Protein AF-A0A5B7DIS1-F1 (afdb_monomer_lite)

Organism: Portunus trituberculatus (NCBI:txid210409)

Secondary structure (DSSP, 8-state):
-----------------S---S--EEEEEEEETTTEEEEEEEEEETTEEEEEE-TTPPPPPHHHHHHHHHHHHHHHHHHHHHHHHHHHHHHHHHHHHHH--

Sequence (101 aa):
MADNVEGYLTSADHCTTGRMQHPFLVSIGYVDPRDRVQEIVYYADDEGFHVQRASNLPKETVAVQKARKYHEELFEKIRQEHARIAAERALLESQENQYEI

Radius of gyration: 27.3 Å; chains: 1; bounding box: 71×48×61 Å

pLDDT: mean 72.9, std 21.04, range [31.3, 97.94]

Structure (mmCIF, N/CA/C/O backbone):
data_AF-A0A5B7DIS1-F1
#
_entry.id   AF-A0A5B7DIS1-F1
#
loop_
_atom_site.group_PDB
_atom_site.id
_atom_site.type_symbol
_atom_site.label_atom_id
_atom_site.label_alt_id
_atom_site.label_comp_id
_atom_site.label_asym_id
_atom_site.label_entity_id
_atom_site.label_seq_id
_atom_site.pdbx_PDB_ins_code
_atom_site.Cartn_x
_atom_site.Cartn_y
_atom_site.Cartn_z
_atom_site.occupancy
_atom_site.B_iso_or_equiv
_atom_site.auth_seq_id
_atom_site.auth_comp_id
_atom_site.auth_asym_id
_atom_site.auth_atom_id
_atom_site.pdbx_PDB_model_num
ATOM 1 N N . MET A 1 1 ? 44.786 8.531 -21.486 1.00 34.25 1 MET A N 1
ATOM 2 C CA . MET A 1 1 ? 44.498 9.899 -21.958 1.00 34.25 1 MET A CA 1
ATOM 3 C C . MET A 1 1 ? 42.989 10.002 -22.008 1.00 34.25 1 MET A C 1
ATOM 5 O O . MET A 1 1 ? 42.379 9.143 -22.623 1.00 34.25 1 MET A O 1
ATOM 9 N N . ALA A 1 2 ? 42.414 10.876 -21.185 1.00 36.25 2 ALA A N 1
ATOM 10 C CA . ALA A 1 2 ? 40.972 10.998 -21.018 1.00 36.25 2 ALA A CA 1
ATOM 11 C C . ALA A 1 2 ? 40.426 11.898 -22.128 1.00 36.25 2 ALA A C 1
ATOM 13 O O . ALA A 1 2 ? 40.818 13.062 -22.201 1.00 36.25 2 ALA A O 1
ATOM 14 N N . ASP A 1 3 ? 39.558 11.352 -22.976 1.00 37.97 3 ASP A N 1
ATOM 15 C CA . ASP A 1 3 ? 38.883 12.126 -24.009 1.00 37.97 3 ASP A CA 1
ATOM 16 C C . ASP A 1 3 ? 37.665 12.821 -23.397 1.00 37.97 3 ASP A C 1
ATOM 18 O O . ASP A 1 3 ? 36.737 12.211 -22.863 1.00 37.97 3 ASP A O 1
ATOM 22 N N . ASN A 1 4 ? 37.774 14.142 -23.412 1.00 39.88 4 ASN A N 1
ATOM 23 C CA . ASN A 1 4 ? 36.901 15.134 -22.819 1.00 39.88 4 ASN A CA 1
ATOM 24 C C . ASN A 1 4 ? 35.691 15.330 -23.750 1.00 39.88 4 ASN A C 1
ATOM 26 O O . ASN A 1 4 ? 35.822 15.968 -24.793 1.00 39.88 4 ASN A O 1
ATOM 30 N N . VAL A 1 5 ? 34.534 14.748 -23.423 1.00 48.44 5 VAL A N 1
ATOM 31 C CA . VAL A 1 5 ? 33.306 14.943 -24.213 1.00 48.44 5 VAL A CA 1
ATOM 32 C C . VAL A 1 5 ? 32.552 16.143 -23.646 1.00 48.44 5 VAL A C 1
ATOM 34 O O . VAL A 1 5 ? 31.940 16.070 -22.582 1.00 48.44 5 VAL A O 1
ATOM 37 N N . GLU A 1 6 ? 32.650 17.261 -24.361 1.00 38.72 6 GLU A N 1
ATOM 38 C CA . GLU A 1 6 ? 31.936 18.511 -24.103 1.00 38.72 6 GLU A CA 1
ATOM 39 C C . GLU A 1 6 ? 30.415 18.287 -24.102 1.00 38.72 6 GLU A C 1
ATOM 41 O O . GLU A 1 6 ? 29.792 18.063 -25.140 1.00 38.72 6 GLU A O 1
ATOM 46 N N . GLY A 1 7 ? 29.798 18.370 -22.923 1.00 34.84 7 GLY A N 1
ATOM 47 C CA . GLY A 1 7 ? 28.352 18.509 -22.794 1.00 34.84 7 GLY A CA 1
ATOM 48 C C . GLY A 1 7 ? 27.945 19.951 -23.089 1.00 34.84 7 GLY A C 1
ATOM 49 O O . GLY A 1 7 ? 28.122 20.827 -22.244 1.00 34.84 7 GLY A O 1
ATOM 50 N N . TYR A 1 8 ? 27.393 20.206 -24.275 1.00 32.97 8 TYR A N 1
ATOM 51 C CA . TYR A 1 8 ? 26.759 21.485 -24.597 1.00 32.97 8 TYR A CA 1
ATOM 52 C C . TYR A 1 8 ? 25.467 21.645 -23.781 1.00 32.97 8 TYR A C 1
ATOM 54 O O . TYR A 1 8 ? 24.409 21.144 -24.158 1.00 32.97 8 TYR A O 1
ATOM 62 N N . LEU A 1 9 ? 25.546 22.371 -22.663 1.00 33.72 9 LEU A N 1
ATOM 63 C CA . LEU A 1 9 ? 24.386 22.986 -22.019 1.00 33.72 9 LEU A CA 1
ATOM 64 C C . LEU A 1 9 ? 23.888 24.102 -22.942 1.00 33.72 9 LEU A C 1
ATOM 66 O O . LEU A 1 9 ? 24.491 25.172 -23.020 1.00 33.72 9 LEU A O 1
ATOM 70 N N . THR A 1 10 ? 22.823 23.834 -23.693 1.00 40.28 10 THR A N 1
ATOM 71 C CA . THR A 1 10 ? 22.186 24.852 -24.530 1.00 40.28 10 THR A CA 1
ATOM 72 C C . THR A 1 10 ? 21.468 25.851 -23.622 1.00 40.28 10 THR A C 1
ATOM 74 O O . THR A 1 10 ? 20.693 25.478 -22.744 1.00 40.28 10 THR A O 1
ATOM 77 N N . SER A 1 11 ? 21.822 27.116 -23.810 1.00 38.53 11 SER A N 1
ATOM 78 C CA . SER A 1 11 ? 21.449 28.308 -23.054 1.00 38.53 11 SER A CA 1
ATOM 79 C C . SER A 1 11 ? 19.964 28.400 -22.691 1.00 38.53 11 SER A C 1
ATOM 81 O O . SER A 1 11 ? 19.084 28.316 -23.545 1.00 38.53 11 SER A O 1
ATOM 83 N N . ALA A 1 12 ? 19.709 28.645 -21.405 1.00 45.56 12 ALA A N 1
ATOM 84 C CA . ALA A 1 12 ? 18.422 29.070 -20.886 1.00 45.56 12 ALA A CA 1
ATOM 85 C C . ALA A 1 12 ? 18.166 30.530 -21.279 1.00 45.56 12 ALA A C 1
ATOM 87 O O . ALA A 1 12 ? 18.644 31.442 -20.611 1.00 45.56 12 ALA A O 1
ATOM 88 N N . ASP A 1 13 ? 17.384 30.735 -22.334 1.00 37.66 13 ASP A N 1
ATOM 89 C CA . ASP A 1 13 ? 16.733 32.013 -22.602 1.00 37.66 13 ASP A CA 1
ATOM 90 C C . ASP A 1 13 ? 15.223 31.864 -22.386 1.00 37.66 13 ASP A C 1
ATOM 92 O O . ASP A 1 13 ? 14.621 30.883 -22.826 1.00 37.66 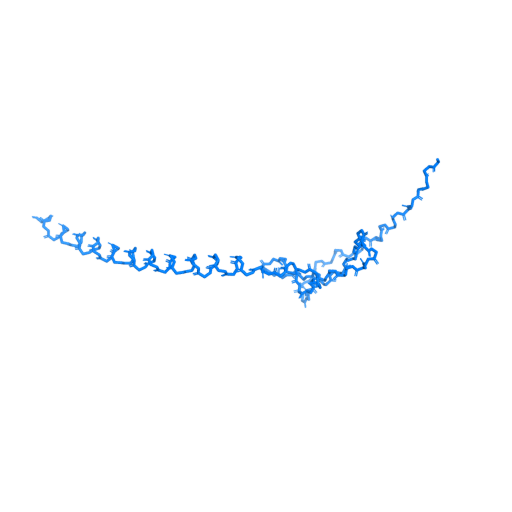13 ASP A O 1
ATOM 96 N N . HIS A 1 14 ? 14.643 32.900 -21.767 1.00 38.78 14 HIS A N 1
ATOM 97 C CA . HIS A 1 14 ? 13.220 33.186 -21.511 1.00 38.78 14 HIS A CA 1
ATOM 98 C C . HIS A 1 14 ? 12.697 32.891 -20.093 1.00 38.78 14 HIS A C 1
ATOM 100 O O . HIS A 1 14 ? 11.916 31.976 -19.858 1.00 38.78 14 HIS A O 1
ATOM 106 N N . CYS A 1 15 ? 13.007 33.794 -19.154 1.00 31.30 15 CYS A N 1
ATOM 107 C CA . CYS A 1 15 ? 12.060 34.138 -18.093 1.00 31.30 15 CYS A CA 1
ATOM 108 C C . CYS A 1 15 ? 11.192 35.298 -18.604 1.00 31.30 15 CYS A C 1
ATOM 110 O O . CYS A 1 15 ? 11.638 36.444 -18.648 1.00 31.30 15 CYS A O 1
ATOM 112 N N . THR A 1 16 ? 9.971 35.003 -19.053 1.00 42.66 16 THR A N 1
ATOM 113 C CA . THR A 1 16 ? 8.950 36.022 -19.328 1.00 42.66 16 THR A CA 1
ATOM 114 C C . THR A 1 16 ? 7.780 35.787 -18.385 1.00 42.66 16 THR A C 1
ATOM 116 O O . THR A 1 16 ? 7.051 34.805 -18.495 1.00 42.66 16 THR A O 1
ATOM 119 N N . THR A 1 17 ? 7.615 36.698 -17.429 1.00 46.69 17 THR A N 1
ATOM 120 C CA . THR A 1 17 ? 6.442 36.794 -16.561 1.00 46.69 17 THR A CA 1
ATOM 121 C C . THR A 1 17 ? 5.208 37.063 -17.423 1.00 46.69 17 THR A C 1
ATOM 123 O O . THR A 1 17 ? 4.947 38.197 -17.817 1.00 46.69 17 THR A O 1
ATOM 126 N N . GLY A 1 18 ? 4.450 36.018 -17.745 1.00 39.91 18 GLY A N 1
ATOM 127 C CA . GLY A 1 18 ? 3.189 36.122 -18.472 1.00 39.91 18 GLY A CA 1
ATOM 128 C C . GLY A 1 18 ? 2.470 34.779 -18.488 1.00 39.91 18 GLY A C 1
ATOM 129 O O . GLY A 1 18 ? 3.023 33.820 -19.002 1.00 39.91 18 GLY A O 1
ATOM 130 N N . ARG A 1 19 ? 1.273 34.731 -17.875 1.00 41.53 19 ARG A N 1
ATOM 131 C CA . ARG A 1 19 ? 0.268 33.639 -17.885 1.00 41.53 19 ARG A CA 1
ATOM 132 C C . ARG A 1 19 ? 0.795 32.274 -18.358 1.00 41.53 19 ARG A C 1
ATOM 134 O O . ARG A 1 19 ? 0.881 32.037 -19.562 1.00 41.53 19 ARG A O 1
ATOM 141 N N . MET A 1 20 ? 1.047 31.359 -17.416 1.00 43.03 20 MET A N 1
ATOM 142 C CA . MET A 1 20 ? 1.320 29.945 -17.704 1.00 43.03 20 MET A CA 1
ATOM 143 C C . MET A 1 20 ? 0.096 29.299 -18.364 1.00 43.03 20 MET A C 1
ATOM 145 O O . MET A 1 20 ? -0.779 28.757 -17.703 1.00 43.03 20 MET A O 1
ATOM 149 N N . GLN A 1 21 ? -0.005 29.428 -19.683 1.00 49.47 21 GLN A N 1
ATOM 150 C CA . GLN A 1 21 ? -1.105 28.881 -20.470 1.00 49.47 21 GLN A CA 1
ATOM 151 C C . GLN A 1 21 ? -0.698 27.580 -21.169 1.00 49.47 21 GLN A C 1
ATOM 153 O O . GLN A 1 21 ? -1.390 27.173 -22.080 1.00 49.47 21 GLN A O 1
ATOM 158 N N . HIS A 1 22 ? 0.405 26.911 -20.820 1.00 47.09 22 HIS A N 1
ATOM 159 C CA . HIS A 1 22 ? 0.744 25.630 -21.452 1.00 47.09 22 HIS A CA 1
ATOM 160 C C . HIS A 1 22 ? 1.692 24.834 -20.550 1.00 47.09 22 HIS A C 1
ATOM 162 O O . HIS A 1 22 ? 2.657 25.411 -20.046 1.00 47.09 22 HIS A O 1
ATOM 168 N N . PRO A 1 23 ? 1.468 23.529 -20.374 1.00 58.22 23 PRO A N 1
ATOM 169 C CA . PRO A 1 23 ? 2.394 22.668 -19.658 1.00 58.22 23 PRO A CA 1
ATOM 170 C C . PRO A 1 23 ? 3.695 22.514 -20.449 1.00 58.22 23 PRO A C 1
ATOM 172 O O . PRO A 1 23 ? 3.685 22.198 -21.642 1.00 58.22 23 PRO A O 1
ATOM 175 N N . PHE A 1 24 ? 4.826 22.759 -19.791 1.00 58.62 24 PHE A N 1
ATOM 176 C CA . PHE A 1 24 ? 6.140 22.650 -20.414 1.00 58.62 24 PHE A CA 1
ATOM 177 C C . PHE A 1 24 ? 6.531 21.171 -20.527 1.00 58.62 24 PHE A C 1
ATOM 179 O O . PHE A 1 24 ? 6.762 20.494 -19.526 1.00 58.62 24 PHE A O 1
ATOM 186 N N . LEU A 1 25 ? 6.562 20.664 -21.758 1.00 61.25 25 LEU A N 1
ATOM 187 C CA . LEU A 1 25 ? 7.014 19.312 -22.078 1.00 61.25 25 LEU A CA 1
ATOM 188 C C . LEU A 1 25 ? 8.540 19.301 -22.177 1.00 61.25 25 LEU A C 1
ATOM 190 O O . LEU A 1 25 ? 9.110 19.966 -23.040 1.00 61.25 25 LEU A O 1
ATOM 194 N N . VAL A 1 26 ? 9.194 18.517 -21.320 1.00 66.38 26 VAL A N 1
ATOM 195 C CA . VAL A 1 26 ? 10.643 18.271 -21.389 1.00 66.38 26 VAL A CA 1
ATOM 196 C C . VAL A 1 26 ? 10.878 16.799 -21.678 1.00 66.38 26 VAL A C 1
ATOM 198 O O . VAL A 1 26 ? 10.415 15.936 -20.934 1.00 66.38 26 VAL A O 1
ATOM 201 N N . SER A 1 27 ? 11.619 16.513 -22.746 1.00 67.94 27 SER A N 1
ATOM 202 C CA . SER A 1 27 ? 12.082 15.170 -23.091 1.00 67.94 27 SER A CA 1
ATOM 203 C C . SER A 1 27 ? 13.551 15.020 -22.706 1.00 67.94 27 SER A C 1
ATOM 205 O O . SER A 1 27 ? 14.392 15.775 -23.199 1.00 67.94 27 SER A O 1
ATOM 207 N N . ILE A 1 28 ? 13.873 14.034 -21.868 1.00 71.69 28 ILE A N 1
ATOM 208 C CA . ILE A 1 28 ? 15.261 13.616 -21.635 1.00 71.69 28 ILE A CA 1
ATOM 209 C C . ILE A 1 28 ? 15.447 12.160 -22.059 1.00 71.69 28 ILE A C 1
ATOM 211 O O . ILE A 1 28 ? 14.556 11.329 -21.875 1.00 71.69 28 ILE A O 1
ATOM 215 N N . GLY A 1 29 ? 16.610 11.849 -22.628 1.00 72.94 29 GLY A N 1
ATOM 216 C CA . GLY A 1 29 ? 16.986 10.498 -23.034 1.00 72.94 29 GLY A CA 1
ATOM 217 C C . GLY A 1 29 ? 18.154 9.975 -22.206 1.00 72.94 29 GLY A C 1
ATOM 218 O O . GLY A 1 29 ? 19.130 10.695 -22.005 1.00 72.94 29 GLY A O 1
ATOM 219 N N . TYR A 1 30 ? 18.081 8.723 -21.756 1.00 77.44 30 TYR A N 1
ATOM 220 C CA . TYR A 1 30 ? 19.217 8.009 -21.164 1.00 77.44 30 TYR A CA 1
ATOM 221 C C . TYR A 1 30 ? 19.499 6.712 -21.931 1.00 77.44 30 TYR A C 1
ATOM 223 O O . TYR A 1 30 ? 18.585 6.097 -22.483 1.00 77.44 30 TYR A O 1
ATOM 231 N N . VAL A 1 31 ? 20.769 6.302 -21.971 1.00 81.12 31 VAL A N 1
ATOM 232 C CA . VAL A 1 31 ? 21.212 5.048 -22.596 1.00 81.12 31 VAL A CA 1
ATOM 233 C C . VAL A 1 31 ? 21.430 4.003 -21.507 1.00 81.12 31 VAL A C 1
ATOM 235 O O . VAL A 1 31 ? 22.320 4.147 -20.674 1.00 81.12 31 VAL A O 1
ATOM 238 N N . ASP A 1 32 ? 20.632 2.936 -21.512 1.00 77.50 32 ASP A N 1
ATOM 239 C CA . ASP A 1 32 ? 20.804 1.827 -20.569 1.00 77.50 32 ASP A CA 1
ATOM 240 C C . ASP A 1 32 ? 22.122 1.067 -20.812 1.00 77.50 32 ASP A C 1
ATOM 242 O O . ASP A 1 32 ? 22.545 0.945 -21.961 1.00 77.50 32 ASP A O 1
ATOM 246 N N . PRO A 1 33 ? 22.689 0.366 -19.806 1.00 82.38 33 PRO A N 1
ATOM 247 C CA . PRO A 1 33 ? 23.823 -0.561 -19.983 1.00 82.38 33 PRO A CA 1
ATOM 248 C C . PRO A 1 33 ? 23.590 -1.716 -20.980 1.00 82.38 33 PRO A C 1
ATOM 250 O O . PRO A 1 33 ? 24.483 -2.522 -21.225 1.00 82.38 33 PRO A O 1
ATOM 253 N N . ARG A 1 34 ? 22.369 -1.841 -21.513 1.00 79.50 34 ARG A N 1
ATOM 254 C CA . ARG A 1 34 ? 21.969 -2.785 -22.569 1.00 79.50 34 ARG A CA 1
ATOM 255 C C . ARG A 1 34 ? 21.876 -2.121 -23.952 1.00 79.50 34 ARG A C 1
ATOM 257 O O . ARG A 1 34 ? 21.271 -2.708 -24.845 1.00 79.50 34 ARG A O 1
ATOM 264 N N . ASP A 1 35 ? 22.422 -0.913 -24.084 1.00 80.19 35 ASP A N 1
ATOM 265 C CA . ASP A 1 35 ? 22.504 -0.099 -25.303 1.00 80.19 35 ASP A CA 1
ATOM 266 C C . ASP A 1 35 ? 21.132 0.253 -25.908 1.00 80.19 35 ASP A C 1
ATOM 268 O O . ASP A 1 35 ? 20.881 0.154 -27.108 1.00 80.19 35 ASP A O 1
ATOM 272 N N . ARG A 1 36 ? 20.180 0.611 -25.037 1.00 80.75 36 ARG A N 1
ATOM 273 C CA . ARG A 1 36 ? 18.824 1.022 -25.426 1.00 80.75 36 ARG A CA 1
ATOM 274 C C . ARG A 1 36 ? 18.577 2.452 -24.977 1.00 80.75 36 ARG A C 1
ATOM 276 O O . ARG A 1 36 ? 18.834 2.776 -23.821 1.00 80.75 36 ARG A O 1
ATOM 283 N N . VAL A 1 37 ? 18.041 3.277 -25.874 1.00 78.06 37 VAL A N 1
ATOM 284 C CA . VAL A 1 37 ? 17.629 4.649 -25.554 1.00 78.06 37 VAL A CA 1
ATOM 285 C C . VAL A 1 37 ? 16.252 4.610 -24.897 1.00 78.06 37 VAL A C 1
ATOM 287 O O . VAL A 1 37 ? 15.286 4.132 -25.495 1.00 78.06 37 VAL A O 1
ATOM 290 N N . GLN A 1 38 ? 16.162 5.110 -23.667 1.00 72.06 38 GLN A N 1
ATOM 291 C CA . GLN A 1 38 ? 14.896 5.388 -23.003 1.00 72.06 38 GLN A CA 1
ATOM 292 C C . GLN A 1 38 ? 14.620 6.884 -23.055 1.00 72.06 38 GLN A C 1
ATOM 294 O O . GLN A 1 38 ? 15.347 7.670 -22.452 1.00 72.06 38 GLN A O 1
ATOM 299 N N . GLU A 1 39 ? 13.557 7.262 -23.756 1.00 74.56 39 GLU A N 1
ATOM 300 C CA . GLU A 1 39 ? 13.025 8.619 -23.722 1.00 74.56 39 GLU A CA 1
ATOM 301 C C . GLU A 1 39 ? 11.995 8.723 -22.594 1.00 74.56 39 GLU A C 1
ATOM 303 O O . GLU A 1 39 ? 11.028 7.956 -22.547 1.00 74.56 39 GLU A O 1
ATOM 308 N N . ILE A 1 40 ? 12.219 9.661 -21.677 1.00 73.06 40 ILE A N 1
ATOM 309 C CA . ILE A 1 40 ? 11.276 10.007 -20.619 1.00 73.06 40 ILE A CA 1
ATOM 310 C C . ILE A 1 40 ? 10.711 11.385 -20.945 1.00 73.06 40 ILE A C 1
ATOM 312 O O . ILE A 1 40 ? 11.446 12.367 -21.049 1.00 73.06 40 ILE A O 1
ATOM 316 N N . VAL A 1 41 ? 9.388 11.438 -21.101 1.00 73.69 41 VAL A N 1
ATOM 317 C CA . VAL A 1 41 ? 8.640 12.678 -21.317 1.00 73.69 41 VAL A CA 1
ATOM 318 C C . VAL A 1 41 ? 8.046 13.134 -19.989 1.00 73.69 41 VAL A C 1
ATOM 320 O O . VAL A 1 41 ? 7.242 12.414 -19.383 1.00 73.69 41 VAL A O 1
ATOM 323 N N . TYR A 1 42 ? 8.442 14.327 -19.554 1.00 69.12 42 TYR A N 1
ATOM 324 C CA . TYR A 1 42 ? 7.949 14.965 -18.341 1.00 69.12 42 TYR A CA 1
ATOM 325 C C . TYR A 1 42 ? 6.858 15.984 -18.633 1.00 69.12 42 TYR A C 1
ATOM 327 O O . TYR A 1 42 ? 6.900 16.694 -19.640 1.00 69.12 42 TYR A O 1
ATOM 335 N N . TYR A 1 43 ? 5.910 16.064 -17.704 1.00 69.19 43 TYR A N 1
ATOM 336 C CA . TYR A 1 43 ? 4.855 17.059 -17.674 1.00 69.19 43 TYR A CA 1
ATOM 337 C C . TYR A 1 43 ? 4.783 17.655 -16.267 1.00 69.19 43 TYR A C 1
ATOM 339 O O . TYR A 1 43 ? 4.738 16.911 -15.284 1.00 69.19 43 TYR A O 1
ATOM 347 N N . ALA A 1 44 ? 4.808 18.983 -16.188 1.00 68.12 44 ALA A N 1
ATOM 348 C CA . ALA A 1 44 ? 4.603 19.722 -14.950 1.00 68.12 44 ALA A CA 1
ATOM 349 C C . ALA A 1 44 ? 3.243 20.426 -15.013 1.00 68.12 44 ALA A C 1
ATOM 351 O O . ALA A 1 44 ? 3.003 21.218 -15.929 1.00 68.12 44 ALA A O 1
ATOM 352 N N . ASP A 1 45 ? 2.373 20.116 -14.057 1.00 73.69 45 ASP A N 1
ATOM 353 C CA . ASP A 1 45 ? 1.132 20.842 -13.783 1.00 73.69 45 ASP A CA 1
ATOM 354 C 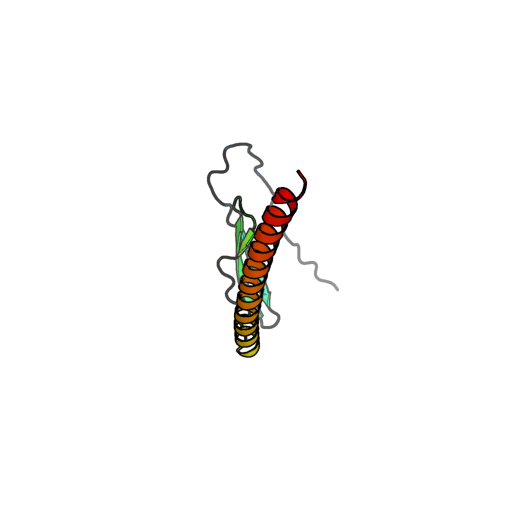C . ASP A 1 45 ? 1.161 21.469 -12.389 1.00 73.69 45 ASP A C 1
ATOM 356 O O . ASP A 1 45 ? 2.162 21.424 -11.673 1.00 73.69 45 ASP A O 1
ATOM 360 N N . ASP A 1 46 ? 0.039 22.087 -12.027 1.00 74.62 46 ASP A N 1
ATOM 361 C CA . ASP A 1 46 ? -0.177 22.710 -10.728 1.00 74.62 46 ASP A CA 1
ATOM 362 C C . ASP A 1 46 ? -0.209 21.682 -9.575 1.00 74.62 46 ASP A C 1
ATOM 364 O O . ASP A 1 46 ? -0.021 22.064 -8.419 1.00 74.62 46 ASP A O 1
ATOM 368 N N . GLU A 1 47 ? -0.427 20.389 -9.865 1.00 70.38 47 GLU A N 1
ATOM 369 C CA . GLU A 1 47 ? -0.423 19.292 -8.881 1.00 70.38 47 GLU A CA 1
ATOM 370 C C . GLU A 1 47 ? 0.968 18.659 -8.705 1.00 70.38 47 GLU A C 1
ATOM 372 O O . GLU A 1 47 ? 1.236 18.004 -7.691 1.00 70.38 47 GLU A O 1
ATOM 377 N N . GLY A 1 48 ? 1.888 18.913 -9.636 1.00 70.38 48 GLY A N 1
ATOM 378 C CA . GLY A 1 48 ? 3.300 18.596 -9.512 1.00 70.38 48 GLY A CA 1
ATOM 379 C C . GLY A 1 48 ? 3.894 17.988 -10.778 1.00 70.38 48 GLY A C 1
ATOM 380 O O . GLY A 1 48 ? 3.709 18.469 -11.894 1.00 70.38 48 GLY A O 1
ATOM 381 N N . PHE A 1 49 ? 4.727 16.965 -10.589 1.00 70.56 49 PHE A N 1
ATOM 382 C CA . PHE A 1 49 ? 5.534 16.367 -11.649 1.00 70.56 49 PHE A CA 1
ATOM 383 C C . PHE A 1 49 ? 5.045 14.960 -11.990 1.00 70.56 49 PHE A C 1
ATOM 385 O O . PHE A 1 49 ? 5.125 14.051 -11.159 1.00 70.56 49 PHE A O 1
ATOM 392 N N . HIS A 1 50 ? 4.607 14.758 -13.234 1.00 72.94 50 HIS A N 1
ATOM 393 C CA . HIS A 1 50 ? 4.043 13.491 -13.696 1.00 72.94 50 HIS A CA 1
ATOM 394 C C . HIS A 1 50 ? 4.812 12.911 -14.893 1.00 72.94 50 HIS A C 1
ATOM 396 O O . HIS A 1 50 ? 5.154 13.604 -15.854 1.00 72.94 50 HIS A O 1
ATOM 402 N N . VAL A 1 51 ? 5.061 11.596 -14.853 1.00 69.38 51 VAL A N 1
ATOM 403 C CA . VAL A 1 51 ? 5.717 10.838 -15.933 1.00 69.38 51 VAL A CA 1
ATOM 404 C C . VAL A 1 51 ? 4.644 10.158 -16.785 1.00 69.38 51 VAL A C 1
ATOM 406 O O . VAL A 1 51 ? 4.043 9.178 -16.352 1.00 69.38 51 VAL A O 1
ATOM 409 N N . GLN A 1 52 ? 4.393 10.656 -18.001 1.00 62.75 52 GLN A N 1
ATOM 410 C CA . GLN A 1 52 ? 3.303 10.144 -18.853 1.00 62.75 52 GLN A CA 1
ATOM 411 C C . GLN A 1 52 ? 3.670 8.874 -19.626 1.00 62.75 52 GLN A C 1
ATOM 413 O O . GLN A 1 52 ? 2.819 8.027 -19.901 1.00 62.75 52 GLN A O 1
ATOM 418 N N . ARG A 1 53 ? 4.937 8.740 -20.027 1.00 55.38 53 ARG A N 1
ATOM 419 C CA . ARG A 1 53 ? 5.379 7.656 -20.904 1.00 55.38 53 ARG A CA 1
ATOM 420 C C . ARG A 1 53 ? 6.817 7.286 -20.574 1.00 55.3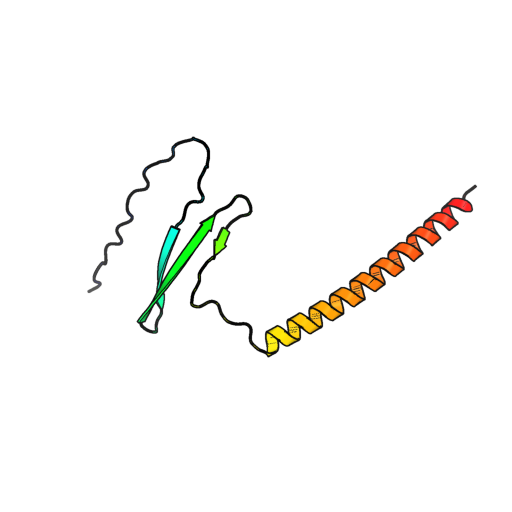8 53 ARG A C 1
ATOM 422 O O . ARG A 1 53 ? 7.750 7.780 -21.188 1.00 55.38 53 ARG A O 1
ATOM 429 N N . ALA A 1 54 ? 6.983 6.397 -19.603 1.00 60.56 54 ALA A N 1
ATOM 430 C CA . ALA A 1 54 ? 8.228 5.668 -19.418 1.00 60.56 54 ALA A CA 1
ATOM 431 C C . ALA A 1 54 ? 7.997 4.232 -19.902 1.00 60.56 54 ALA A C 1
ATOM 433 O O . ALA A 1 54 ? 7.258 3.458 -19.293 1.00 60.56 54 ALA A O 1
ATOM 434 N N . SER A 1 55 ? 8.595 3.890 -21.046 1.00 59.00 55 SER A N 1
ATOM 435 C CA . SER A 1 55 ? 8.463 2.574 -21.690 1.00 59.00 55 SER A CA 1
ATOM 436 C C . SER A 1 55 ? 8.960 1.418 -20.811 1.00 59.00 55 SER A C 1
ATOM 438 O O . SER A 1 55 ? 8.533 0.280 -21.001 1.00 59.00 55 SER A O 1
ATOM 440 N N . ASN A 1 56 ? 9.801 1.722 -19.817 1.00 66.31 56 ASN A N 1
ATOM 441 C CA . ASN A 1 56 ? 10.474 0.754 -18.954 1.00 66.31 56 ASN A CA 1
ATOM 442 C C . ASN A 1 56 ? 10.080 0.858 -17.473 1.00 66.31 56 ASN A C 1
ATOM 444 O O . ASN A 1 56 ? 10.844 0.435 -16.604 1.00 66.31 56 ASN A O 1
ATOM 448 N N . LEU A 1 57 ? 8.885 1.375 -17.161 1.00 72.56 57 LEU A N 1
ATOM 449 C CA . LEU A 1 57 ? 8.383 1.287 -15.789 1.00 72.56 57 LEU A CA 1
ATOM 450 C C . LEU A 1 57 ? 8.303 -0.187 -15.358 1.00 72.56 57 LEU A C 1
ATOM 452 O O . LEU A 1 57 ? 7.784 -1.024 -16.111 1.00 72.56 57 LEU A O 1
ATOM 456 N N . PRO A 1 58 ? 8.821 -0.531 -14.166 1.00 77.94 58 PRO A N 1
ATOM 457 C CA . PRO A 1 58 ? 8.765 -1.896 -13.678 1.00 77.94 58 PRO A CA 1
ATOM 458 C C . PRO A 1 58 ? 7.302 -2.316 -13.536 1.00 77.94 58 PRO A C 1
ATOM 460 O O . PRO A 1 58 ? 6.512 -1.673 -12.847 1.00 77.94 58 PRO A O 1
ATOM 463 N N . LYS A 1 59 ? 6.931 -3.410 -14.206 1.00 82.88 59 LYS A N 1
ATOM 464 C CA . LYS A 1 59 ? 5.599 -3.999 -14.053 1.00 82.88 59 LYS A CA 1
ATOM 465 C C . LYS A 1 59 ? 5.492 -4.635 -12.671 1.00 82.88 59 LYS A C 1
ATOM 467 O O . LYS A 1 59 ? 6.411 -5.335 -12.244 1.00 82.88 59 LYS A O 1
ATOM 472 N N . GLU A 1 60 ? 4.359 -4.434 -12.002 1.00 86.94 60 GLU A N 1
ATOM 473 C CA . GLU A 1 60 ? 4.096 -5.086 -10.719 1.00 86.94 60 GLU A CA 1
ATOM 474 C C . GLU A 1 60 ? 4.191 -6.609 -10.869 1.00 86.94 60 GLU A C 1
ATOM 476 O O . GLU A 1 60 ? 3.507 -7.219 -11.699 1.00 86.94 60 GLU A O 1
ATOM 481 N N . THR A 1 61 ? 5.018 -7.241 -10.037 1.00 93.00 61 THR A N 1
ATOM 482 C CA . THR A 1 61 ? 5.090 -8.703 -9.977 1.00 93.00 61 THR A CA 1
ATOM 483 C C . THR A 1 61 ? 3.817 -9.270 -9.347 1.00 93.00 61 THR A C 1
ATOM 485 O O . THR A 1 61 ? 3.114 -8.590 -8.599 1.00 93.00 61 THR A O 1
ATOM 488 N N . VAL A 1 62 ? 3.526 -10.550 -9.595 1.00 94.25 62 VAL A N 1
ATOM 489 C CA . VAL A 1 62 ? 2.351 -11.228 -9.011 1.00 94.25 62 VAL A CA 1
ATOM 490 C C . VAL A 1 62 ? 2.356 -11.153 -7.476 1.00 94.25 62 VAL A C 1
ATOM 492 O O . VAL A 1 62 ? 1.305 -10.994 -6.856 1.00 94.25 62 VAL A O 1
ATOM 495 N N . ALA A 1 63 ? 3.539 -11.212 -6.857 1.00 93.75 63 ALA A N 1
ATOM 496 C CA . ALA A 1 63 ? 3.693 -11.076 -5.412 1.00 93.75 63 ALA A CA 1
ATOM 497 C C . ALA A 1 63 ? 3.282 -9.680 -4.915 1.00 93.75 63 ALA A C 1
ATOM 499 O O . ALA A 1 63 ? 2.529 -9.5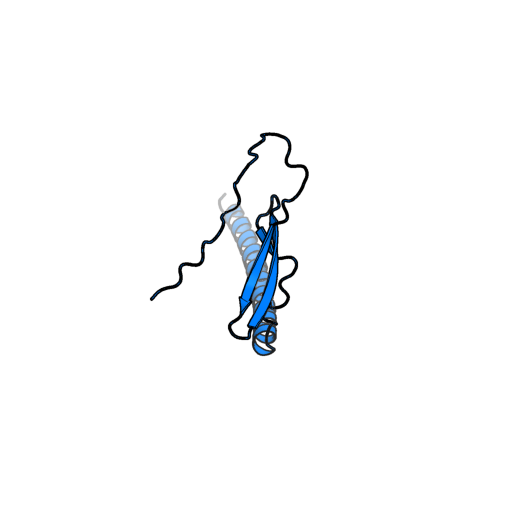78 -3.947 1.00 93.75 63 ALA A O 1
ATOM 500 N N . VAL A 1 64 ? 3.716 -8.620 -5.608 1.00 93.56 64 VAL A N 1
ATOM 501 C CA . VAL A 1 64 ? 3.352 -7.231 -5.278 1.00 93.56 64 VAL A CA 1
ATOM 502 C C . VAL A 1 64 ? 1.849 -7.013 -5.449 1.00 93.56 64 VAL A C 1
ATOM 504 O O . VAL A 1 64 ? 1.206 -6.478 -4.551 1.00 93.56 64 VAL A O 1
ATOM 507 N N . GLN A 1 65 ? 1.257 -7.524 -6.530 1.00 94.56 65 GLN A N 1
ATOM 508 C CA . GLN A 1 65 ? -0.189 -7.429 -6.754 1.00 94.56 65 GLN A CA 1
ATOM 509 C C . GLN A 1 65 ? -0.996 -8.123 -5.647 1.00 94.56 65 GLN A C 1
ATOM 511 O O . GLN A 1 65 ? -2.016 -7.600 -5.196 1.00 94.56 65 GLN A O 1
ATOM 516 N N . LYS A 1 66 ? -0.544 -9.297 -5.185 1.00 95.50 66 LYS A N 1
ATOM 517 C CA . LYS A 1 66 ? -1.187 -10.019 -4.078 1.00 95.50 66 LYS A CA 1
ATOM 518 C C . LYS A 1 66 ? -1.076 -9.244 -2.764 1.00 95.50 66 LYS A C 1
ATOM 520 O O . LYS A 1 66 ? -2.069 -9.131 -2.051 1.00 95.50 66 LYS A O 1
ATOM 525 N N . ALA A 1 67 ? 0.107 -8.713 -2.457 1.00 96.12 67 ALA A N 1
ATOM 526 C CA . ALA A 1 67 ? 0.328 -7.910 -1.258 1.00 96.12 67 ALA A CA 1
ATOM 527 C C . ALA A 1 67 ? -0.542 -6.646 -1.253 1.00 96.12 67 ALA A C 1
ATOM 529 O O . ALA A 1 67 ?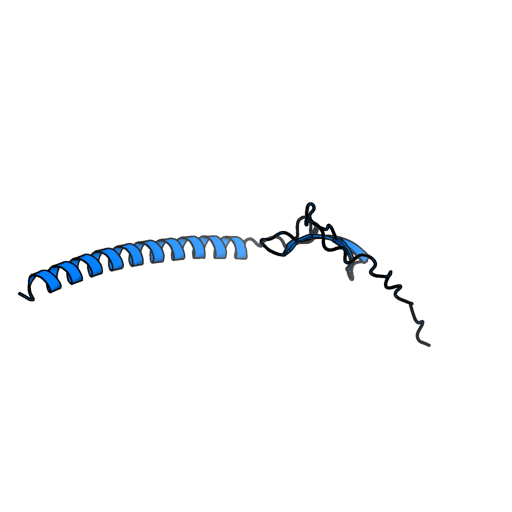 -1.157 -6.343 -0.234 1.00 96.12 67 ALA A O 1
ATOM 530 N N . ARG A 1 68 ? -0.661 -5.964 -2.399 1.00 95.31 68 ARG A N 1
ATOM 531 C CA . ARG A 1 68 ? -1.531 -4.796 -2.561 1.00 95.31 68 ARG A CA 1
ATOM 532 C C . ARG A 1 68 ? -2.986 -5.126 -2.226 1.00 95.31 68 ARG A C 1
ATOM 534 O O . ARG A 1 68 ? -3.557 -4.482 -1.357 1.00 95.31 68 ARG A O 1
ATOM 541 N N . LYS A 1 69 ? -3.550 -6.175 -2.834 1.00 96.88 69 LYS A N 1
ATOM 542 C CA . LYS A 1 69 ? -4.934 -6.609 -2.555 1.00 96.88 69 LYS A CA 1
ATOM 543 C C . LYS A 1 69 ? -5.151 -6.974 -1.088 1.00 96.88 69 LYS A C 1
ATOM 545 O O . LYS A 1 69 ? -6.122 -6.548 -0.479 1.00 96.88 69 LYS A O 1
ATOM 550 N N . TYR A 1 70 ? -4.220 -7.726 -0.505 1.00 97.19 70 TYR A N 1
ATOM 551 C CA . TYR A 1 70 ? -4.286 -8.076 0.912 1.00 97.19 70 TYR A CA 1
ATOM 552 C C . TYR A 1 70 ? -4.276 -6.831 1.810 1.00 97.19 70 TYR A C 1
ATOM 554 O O . TYR A 1 70 ? -5.027 -6.749 2.780 1.00 97.19 70 TYR A O 1
ATOM 562 N N . HIS A 1 71 ? -3.446 -5.841 1.479 1.00 97.50 71 HIS A N 1
ATOM 563 C CA . HIS A 1 71 ? -3.394 -4.593 2.226 1.00 97.50 71 HIS A CA 1
ATOM 564 C C . HIS A 1 71 ? -4.677 -3.765 2.064 1.00 97.50 71 HIS A C 1
ATOM 566 O O . HIS A 1 71 ? -5.175 -3.233 3.053 1.00 97.50 71 HIS A O 1
ATOM 572 N N . GLU A 1 72 ? -5.250 -3.712 0.858 1.00 97.69 72 GLU A N 1
ATOM 573 C CA . GLU A 1 72 ? -6.551 -3.078 0.594 1.00 97.69 72 GLU A CA 1
ATOM 574 C C . GLU A 1 72 ? -7.662 -3.697 1.465 1.00 97.69 72 GLU A C 1
ATOM 576 O O . GLU A 1 72 ? -8.423 -2.972 2.107 1.00 97.69 72 GLU A O 1
ATOM 581 N N . GLU A 1 73 ? -7.712 -5.029 1.564 1.00 97.75 73 GLU A N 1
ATOM 582 C CA . GLU A 1 73 ? -8.675 -5.746 2.413 1.00 97.75 73 GLU A CA 1
ATOM 583 C C . GLU A 1 73 ? -8.493 -5.446 3.910 1.00 97.75 73 GLU A C 1
ATOM 585 O O . GLU A 1 73 ? -9.473 -5.292 4.642 1.00 97.75 73 GLU A O 1
ATOM 590 N N . LEU A 1 74 ? -7.247 -5.372 4.392 1.00 97.81 74 LEU A N 1
ATOM 591 C CA . LEU A 1 74 ? -6.961 -5.024 5.786 1.00 97.81 74 LEU A CA 1
ATOM 592 C C . LEU A 1 74 ? -7.350 -3.582 6.103 1.00 97.81 74 LEU A C 1
ATOM 594 O O . LEU A 1 74 ? -7.952 -3.328 7.147 1.00 97.81 74 LEU A O 1
ATOM 598 N N . PHE A 1 75 ? -7.019 -2.652 5.208 1.00 97.94 75 PHE A N 1
ATOM 599 C CA . PHE A 1 75 ? -7.367 -1.249 5.374 1.00 97.94 75 PHE A CA 1
ATOM 600 C C . PHE A 1 75 ? -8.883 -1.072 5.470 1.00 97.94 75 PHE A C 1
ATOM 602 O O . PHE A 1 75 ? -9.360 -0.360 6.349 1.00 97.94 75 PHE A O 1
ATOM 609 N N . GLU A 1 76 ? -9.646 -1.783 4.637 1.00 97.81 76 GLU A N 1
ATOM 610 C CA . GLU A 1 76 ? -11.106 -1.754 4.693 1.00 97.81 76 GLU A CA 1
ATOM 611 C C . GLU A 1 76 ? -11.653 -2.236 6.041 1.00 97.81 76 GLU A C 1
ATOM 613 O O . GLU A 1 76 ? -12.495 -1.568 6.639 1.00 97.81 76 GLU A O 1
ATOM 618 N N . LYS A 1 77 ? -11.123 -3.342 6.575 1.00 97.75 77 LYS A N 1
ATOM 619 C CA . LYS A 1 77 ? -11.518 -3.852 7.899 1.00 97.75 77 LYS A CA 1
ATOM 620 C C . LYS A 1 77 ? -11.241 -2.842 9.009 1.00 97.75 77 LYS A C 1
ATOM 622 O O . LYS A 1 77 ? -12.101 -2.601 9.852 1.00 97.75 77 LYS A O 1
ATOM 627 N N . ILE A 1 78 ? -10.054 -2.235 9.000 1.00 97.81 78 ILE A N 1
ATOM 628 C CA . ILE A 1 78 ? -9.663 -1.237 10.005 1.00 97.81 78 ILE A CA 1
ATOM 629 C C . ILE A 1 78 ? -10.558 0.001 9.898 1.00 97.81 78 ILE A C 1
ATOM 631 O O . ILE A 1 78 ? -11.023 0.512 10.914 1.00 97.81 78 ILE A O 1
ATOM 635 N N . ARG A 1 79 ? -10.854 0.452 8.674 1.00 97.00 79 ARG A N 1
ATOM 636 C CA . ARG A 1 79 ? -11.754 1.582 8.412 1.00 97.00 79 ARG A CA 1
ATOM 637 C C . ARG A 1 79 ? -13.138 1.351 9.024 1.00 97.00 79 ARG A C 1
ATOM 639 O O . ARG A 1 79 ? -13.661 2.237 9.695 1.00 97.00 79 ARG A O 1
ATOM 646 N N . GLN A 1 80 ? -13.709 0.165 8.814 1.00 97.38 80 GLN A N 1
ATOM 647 C CA . GLN A 1 80 ? -15.024 -0.206 9.345 1.00 97.38 80 GLN A CA 1
ATOM 648 C C . GLN A 1 80 ? -15.024 -0.270 10.873 1.00 97.38 80 GLN A C 1
ATOM 650 O O . GLN A 1 80 ? -15.921 0.279 11.512 1.00 97.38 80 GLN A O 1
ATOM 655 N N . GLU A 1 81 ? -13.999 -0.882 11.465 1.00 97.50 81 GLU A N 1
ATOM 656 C CA . GLU A 1 81 ? -13.891 -0.979 12.920 1.00 97.50 81 GLU A CA 1
ATOM 657 C C . GLU A 1 81 ? -13.725 0.401 13.565 1.00 97.50 81 GLU A C 1
ATOM 659 O O . GLU A 1 81 ? -14.388 0.715 14.552 1.00 97.50 81 GLU A O 1
ATOM 664 N N . HIS A 1 82 ? -12.912 1.278 12.972 1.00 97.38 82 HIS A N 1
ATOM 665 C CA . HIS A 1 82 ? -12.758 2.649 13.455 1.00 97.38 82 HIS A CA 1
ATOM 666 C C . HIS A 1 82 ? -14.061 3.449 13.343 1.00 97.38 82 HIS A C 1
ATOM 668 O O . HIS A 1 82 ? -14.378 4.210 14.256 1.00 97.38 82 HIS A O 1
ATOM 674 N N . ALA A 1 83 ? -14.843 3.256 12.276 1.00 96.88 83 ALA A N 1
ATOM 675 C CA . ALA A 1 83 ? -16.160 3.877 12.151 1.00 96.88 83 ALA A CA 1
ATOM 676 C C . ALA A 1 83 ? -17.126 3.398 13.250 1.00 96.88 83 ALA A C 1
ATOM 678 O O . ALA A 1 83 ? -17.832 4.212 13.846 1.00 96.88 83 ALA A O 1
ATOM 679 N N . ARG A 1 84 ? -17.116 2.095 13.568 1.00 96.88 84 ARG A N 1
ATOM 680 C CA . ARG A 1 84 ? -17.926 1.514 14.650 1.00 96.88 84 ARG A CA 1
ATOM 681 C C . ARG A 1 84 ? -17.537 2.085 16.015 1.00 96.88 84 ARG A C 1
ATOM 683 O O . ARG A 1 84 ? -18.409 2.533 16.754 1.00 96.88 84 ARG A O 1
ATOM 690 N N . ILE A 1 85 ? -16.239 2.110 16.326 1.00 96.50 85 ILE A N 1
ATOM 691 C CA . ILE A 1 85 ? -15.716 2.652 17.589 1.00 96.50 85 ILE A CA 1
ATOM 692 C C . ILE A 1 85 ? -16.044 4.142 17.717 1.00 96.50 85 ILE A C 1
ATOM 694 O O . ILE A 1 85 ? -16.430 4.589 18.792 1.00 96.50 85 ILE A O 1
ATOM 698 N N . ALA A 1 86 ? -15.913 4.918 16.638 1.00 95.75 86 ALA A N 1
ATOM 699 C CA . ALA A 1 86 ? -16.249 6.338 16.652 1.00 95.75 86 ALA A CA 1
ATOM 700 C C . ALA A 1 86 ? -17.737 6.574 16.961 1.00 95.75 86 ALA A C 1
ATOM 702 O O . ALA A 1 86 ? -18.059 7.434 17.776 1.00 95.75 86 ALA A O 1
ATOM 703 N N . ALA A 1 87 ? -18.637 5.784 16.364 1.00 95.06 87 ALA A N 1
ATOM 704 C CA . ALA A 1 87 ? -20.071 5.871 16.641 1.00 95.06 87 ALA A CA 1
ATOM 705 C C . ALA A 1 87 ? -20.411 5.484 18.092 1.00 95.06 87 ALA A C 1
ATOM 707 O O . ALA A 1 87 ? -21.212 6.157 18.738 1.00 95.06 87 ALA A O 1
ATOM 708 N N . GLU A 1 88 ? -19.783 4.427 18.615 1.00 94.19 88 GLU A N 1
ATOM 709 C CA . GLU A 1 88 ? -19.955 3.989 20.004 1.00 94.19 88 GLU A CA 1
ATOM 710 C C . GLU A 1 88 ? -19.471 5.052 20.999 1.00 94.19 88 GLU A C 1
ATOM 712 O O . GLU A 1 88 ? -20.189 5.392 21.937 1.00 94.19 88 GLU A O 1
ATOM 717 N N . ARG A 1 89 ? -18.290 5.637 20.758 1.00 93.62 89 ARG A N 1
ATOM 718 C CA . ARG A 1 89 ? -17.746 6.717 21.593 1.00 93.62 89 ARG A CA 1
ATOM 719 C C . ARG A 1 89 ? -18.634 7.953 21.587 1.00 93.62 89 ARG A C 1
ATOM 721 O O . ARG A 1 89 ? -18.945 8.456 22.656 1.00 93.62 89 ARG A O 1
ATOM 728 N N . ALA A 1 90 ? -19.111 8.381 20.420 1.00 92.44 90 ALA A N 1
ATOM 729 C CA . ALA A 1 90 ? -20.015 9.525 20.325 1.00 92.44 90 ALA A CA 1
ATOM 730 C C . ALA A 1 90 ? -21.324 9.301 21.106 1.00 92.44 90 ALA A C 1
ATOM 732 O O . ALA A 1 90 ? -21.850 10.226 21.725 1.00 92.44 90 ALA A O 1
ATOM 733 N N . LEU A 1 91 ? -21.849 8.068 21.108 1.00 93.44 91 LEU A N 1
ATOM 734 C CA . LEU A 1 91 ? -23.023 7.720 21.905 1.00 93.44 91 LEU A CA 1
ATOM 735 C C . LEU A 1 91 ? -22.722 7.799 23.406 1.00 93.44 91 LEU A C 1
ATOM 737 O O . LEU A 1 91 ? -23.501 8.412 24.133 1.00 93.44 91 LEU A O 1
ATOM 741 N N . LEU A 1 92 ? -21.610 7.220 23.863 1.00 92.50 92 LEU A N 1
ATOM 742 C CA . LEU A 1 92 ? -21.205 7.267 25.273 1.00 92.50 92 LEU A CA 1
ATOM 743 C C . LEU A 1 92 ? -20.987 8.708 25.750 1.00 92.50 92 LEU A C 1
ATOM 745 O O . LEU A 1 92 ? -21.568 9.097 26.755 1.00 92.50 92 LEU A O 1
ATOM 749 N N . GLU A 1 93 ? -20.264 9.522 24.981 1.00 90.62 93 GLU A N 1
ATOM 750 C CA . GLU A 1 93 ? -20.048 10.948 25.267 1.00 90.62 93 GLU A CA 1
ATOM 751 C C . GLU A 1 93 ? -21.379 11.711 25.375 1.00 90.62 93 GLU A C 1
ATOM 753 O O . GLU A 1 93 ? -21.564 12.553 26.254 1.00 90.62 93 GLU A O 1
ATOM 758 N N . SER A 1 94 ? -22.350 11.394 24.510 1.00 85.25 94 SER A N 1
ATOM 759 C CA . SER A 1 94 ? -23.684 11.992 24.603 1.00 85.25 94 SER A CA 1
ATOM 760 C C . SER A 1 94 ? -24.431 11.559 25.866 1.00 85.25 94 SER A C 1
ATOM 762 O O . SER A 1 94 ? -25.108 12.384 26.466 1.00 85.25 94 SER A O 1
ATOM 764 N N . GLN A 1 95 ? -24.298 10.297 26.288 1.00 84.69 95 GLN A N 1
ATOM 765 C CA . GLN A 1 95 ? -24.941 9.772 27.493 1.00 84.69 95 GLN A CA 1
ATOM 766 C C . GLN A 1 95 ? -24.321 10.363 28.758 1.00 84.69 95 GLN A C 1
ATOM 768 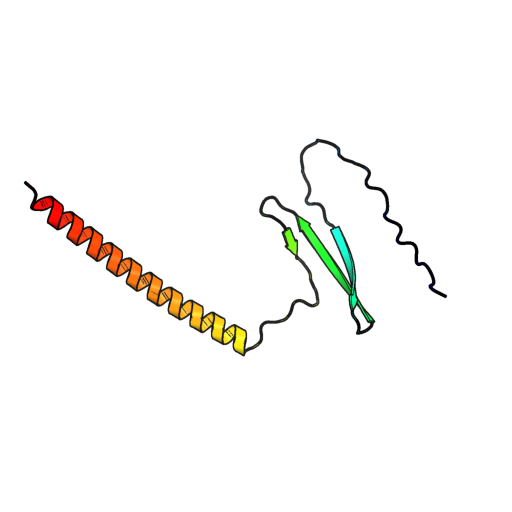O O . GLN A 1 95 ? -25.061 10.788 29.637 1.00 84.69 95 GLN A O 1
ATOM 773 N N . GLU A 1 96 ? -22.994 10.443 28.840 1.00 83.44 96 GLU A N 1
ATOM 774 C CA . GLU A 1 96 ? -22.280 11.035 29.978 1.00 83.44 96 GLU A CA 1
ATOM 775 C C . GLU A 1 96 ? -22.685 12.502 30.183 1.00 83.44 96 GLU A C 1
ATOM 777 O O . GLU A 1 96 ? -23.095 12.876 31.282 1.00 83.44 96 GLU A O 1
ATOM 782 N N . ASN A 1 97 ? -22.741 13.293 29.107 1.00 80.19 97 ASN A N 1
ATOM 783 C CA . ASN A 1 97 ? -23.218 14.680 29.159 1.00 80.19 97 ASN A CA 1
ATOM 784 C C . ASN A 1 97 ? -24.682 14.818 29.621 1.00 80.19 97 ASN A C 1
ATOM 786 O O . ASN A 1 97 ? -25.075 15.878 30.102 1.00 80.19 97 ASN A O 1
ATOM 790 N N . GLN A 1 98 ? -25.521 13.789 29.454 1.00 73.12 98 GLN A N 1
ATOM 791 C CA . GLN A 1 98 ? -26.910 13.814 29.934 1.00 73.12 98 GLN A CA 1
ATOM 792 C C . GLN A 1 98 ? -27.021 13.606 31.452 1.00 73.12 98 GLN A C 1
ATOM 794 O O . GLN A 1 98 ? -28.045 13.974 32.025 1.00 73.12 98 GLN A O 1
ATOM 799 N N . TYR A 1 99 ? -26.004 13.030 32.101 1.00 73.88 99 TYR A N 1
ATOM 800 C CA . TYR A 1 99 ? -26.004 12.758 33.542 1.00 73.88 99 TYR A CA 1
ATOM 801 C C . TYR A 1 99 ? -25.241 13.800 34.375 1.00 73.88 99 TYR A C 1
ATOM 803 O O . TYR A 1 99 ? -25.350 13.772 35.598 1.00 73.88 99 TYR A O 1
ATOM 811 N N . GLU A 1 100 ? -24.525 14.739 33.752 1.00 66.00 100 GLU A N 1
ATOM 812 C CA . GLU A 1 100 ? -23.841 15.853 34.435 1.00 66.00 100 GLU A CA 1
ATOM 813 C C . GLU A 1 100 ? -24.745 17.091 34.676 1.00 66.00 100 GLU A C 1
ATOM 815 O O . GLU A 1 100 ? -24.292 18.230 34.554 1.00 66.00 100 GLU A O 1
ATOM 820 N N . ILE A 1 101 ? -26.022 16.888 35.039 1.00 57.09 101 ILE A N 1
ATOM 821 C CA . ILE A 1 101 ? -26.943 17.963 35.485 1.00 57.09 101 ILE A CA 1
ATOM 822 C C . ILE A 1 101 ? -27.011 18.024 37.012 1.00 57.09 101 ILE A C 1
ATOM 824 O O . ILE A 1 101 ? -27.275 16.969 37.633 1.00 57.09 101 ILE A O 1
#

Foldseek 3Di:
DDDDDDDDPDDDDDPDPDDPPDWDWDWDWDQDPVRDIWIWIWTQDPVGIDTDDGPDDDDQDPVNVVVVVVVVVVVVVVVVVVVVVVVVVVVVVVVVVVPPD

InterPro domains:
  IPR000618 Insect cuticle protein [PF00379] (28-56)